Protein AF-A0A562PUA5-F1 (afdb_monomer_lite)

Organism: NCBI:txid459528

Radius of gyration: 31.99 Å; chains: 1; bounding box: 54×56×95 Å

Foldseek 3Di:
DDDPVVVVVVVVVVVVVVVVVVVVCVVVVNDDPPPPDPPPPDDPDPVVVDDDPPDPDPDPVNVVVVVVVVVVVVVVVVVVVPDDDDDDPDDDPPPVVVVVVVVVVVVVVVVVVVVVVVVVLVVLLVVCVVVQAAALCVSCVVVVHDSVSSVVSCVVVVRHHDDDD

Secondary structure (DSSP, 8-state):
----HHHHHHHHHHHHHHHHHHHHHHHTT------PPP---PPPPGGGS---TT-----HHHHHHHHHHHHHHHHHHHHHHT-------PPPPPHHHHHHHHHHHHHHHHHHHHHHHHHHHHHHHHHHGGGTTSBHHHHHHHTTS-HHHHHHHHHHHT--PBP--

Structure (mmCIF, N/CA/C/O backbone):
data_AF-A0A562PUA5-F1
#
_entry.id   AF-A0A562PUA5-F1
#
loop_
_atom_site.group_PDB
_atom_site.id
_atom_site.type_symbol
_atom_site.label_atom_id
_atom_site.label_alt_id
_atom_site.label_comp_id
_atom_site.label_asym_id
_atom_site.label_entity_id
_atom_site.label_seq_id
_atom_site.pdbx_PDB_ins_code
_atom_site.Cartn_x
_atom_site.Cartn_y
_atom_site.Cartn_z
_atom_site.occupancy
_atom_site.B_iso_or_equiv
_atom_site.auth_seq_id
_atom_site.auth_comp_id
_atom_site.auth_asym_id
_atom_site.auth_atom_id
_atom_site.pdbx_PDB_model_num
ATOM 1 N N . MET A 1 1 ? 29.560 -12.092 21.307 1.00 52.53 1 MET A N 1
ATOM 2 C CA . MET A 1 1 ? 28.387 -12.289 20.429 1.00 52.53 1 MET A CA 1
ATOM 3 C C . MET A 1 1 ? 28.168 -10.997 19.670 1.00 52.53 1 MET A C 1
ATOM 5 O O . MET A 1 1 ? 27.920 -9.988 20.316 1.00 52.53 1 MET A O 1
ATOM 9 N N . PHE A 1 2 ? 28.340 -11.002 18.350 1.00 58.31 2 PHE A N 1
ATOM 10 C CA . PHE A 1 2 ? 27.959 -9.866 17.511 1.00 58.31 2 PHE A CA 1
ATOM 11 C C . PHE A 1 2 ? 26.477 -10.008 17.165 1.00 58.31 2 PHE A C 1
ATOM 13 O O . PHE A 1 2 ? 26.013 -11.105 16.869 1.00 58.31 2 PHE A O 1
ATOM 20 N N . VAL A 1 3 ? 25.726 -8.921 17.303 1.00 69.88 3 VAL A N 1
ATOM 21 C CA . VAL A 1 3 ? 24.316 -8.872 16.919 1.00 69.88 3 VAL A CA 1
ATOM 22 C C . VAL A 1 3 ? 24.266 -8.577 15.423 1.00 69.88 3 VAL A C 1
ATOM 24 O O . VAL A 1 3 ? 24.796 -7.557 14.986 1.00 69.88 3 VAL A O 1
ATOM 27 N N . ASP A 1 4 ? 23.645 -9.458 14.642 1.00 78.88 4 ASP A N 1
ATOM 28 C CA . ASP A 1 4 ? 23.511 -9.287 13.194 1.00 78.88 4 ASP A CA 1
ATOM 29 C C . ASP A 1 4 ? 22.447 -8.230 12.872 1.00 78.88 4 ASP A C 1
ATOM 31 O O . ASP A 1 4 ? 21.252 -8.509 12.735 1.00 78.88 4 ASP A O 1
ATOM 35 N N . TYR A 1 5 ? 22.893 -6.982 12.749 1.00 79.75 5 TYR A N 1
ATOM 36 C CA . TYR A 1 5 ? 22.041 -5.825 12.460 1.00 79.75 5 TYR A CA 1
ATOM 37 C C . TYR A 1 5 ? 21.285 -5.934 11.127 1.00 79.75 5 TYR A C 1
ATOM 39 O O . TYR A 1 5 ? 20.182 -5.405 11.002 1.00 79.75 5 TYR A O 1
ATOM 47 N N . THR A 1 6 ? 21.825 -6.675 10.158 1.00 83.62 6 THR A N 1
ATOM 48 C CA . THR A 1 6 ? 21.181 -6.934 8.860 1.00 83.62 6 THR A CA 1
ATOM 49 C C . THR A 1 6 ? 19.909 -7.767 9.010 1.00 83.62 6 THR A C 1
ATOM 51 O O . THR A 1 6 ? 18.881 -7.445 8.415 1.00 83.62 6 THR A O 1
ATOM 54 N N . ALA A 1 7 ? 19.937 -8.796 9.860 1.00 81.00 7 ALA A N 1
ATOM 55 C CA . ALA A 1 7 ? 18.776 -9.635 10.140 1.00 81.00 7 ALA A CA 1
ATOM 56 C C . ALA A 1 7 ? 17.689 -8.868 10.909 1.00 81.00 7 ALA A C 1
ATOM 58 O O . ALA A 1 7 ? 16.497 -9.108 10.711 1.00 81.00 7 ALA A O 1
ATOM 59 N N . ILE A 1 8 ? 18.088 -7.927 11.767 1.00 79.69 8 ILE A N 1
ATOM 60 C CA . ILE A 1 8 ? 17.158 -7.051 12.489 1.00 79.69 8 ILE A CA 1
ATOM 61 C C . ILE A 1 8 ? 16.477 -6.083 11.518 1.00 79.69 8 ILE A C 1
ATOM 63 O O . ILE A 1 8 ? 15.255 -5.956 11.546 1.00 79.69 8 ILE A O 1
ATOM 67 N N . GLN A 1 9 ? 17.237 -5.454 10.619 1.00 81.38 9 GLN A N 1
ATOM 68 C CA . GLN A 1 9 ? 16.680 -4.558 9.601 1.00 81.38 9 GLN A CA 1
ATOM 69 C C . GLN A 1 9 ? 15.737 -5.275 8.634 1.00 81.38 9 GLN A C 1
ATOM 71 O O . GLN A 1 9 ? 14.686 -4.727 8.313 1.00 81.38 9 GLN A O 1
ATOM 76 N N . ALA A 1 10 ? 16.057 -6.506 8.225 1.00 85.00 10 ALA A N 1
ATOM 77 C CA . ALA A 1 10 ? 15.161 -7.310 7.395 1.00 85.00 10 ALA A CA 1
ATOM 78 C C . ALA A 1 10 ? 13.806 -7.544 8.087 1.00 85.00 10 ALA A C 1
ATOM 80 O O . ALA A 1 10 ? 12.767 -7.232 7.515 1.00 85.00 10 ALA A O 1
ATOM 81 N N . ARG A 1 11 ? 13.812 -7.964 9.363 1.00 84.50 11 ARG A N 1
ATOM 82 C CA . ARG A 1 11 ? 12.573 -8.165 10.137 1.00 84.50 11 ARG A CA 1
ATOM 83 C C . ARG A 1 11 ? 11.768 -6.882 10.305 1.00 84.50 11 ARG A C 1
ATOM 85 O O . ARG A 1 11 ? 10.548 -6.921 10.216 1.00 84.50 11 ARG A O 1
ATOM 92 N N . MET A 1 12 ? 12.434 -5.753 10.548 1.00 87.12 12 MET A N 1
ATOM 93 C CA . MET A 1 12 ? 11.746 -4.466 10.661 1.00 87.12 12 MET A CA 1
ATOM 94 C C . MET A 1 12 ? 11.076 -4.070 9.342 1.00 87.12 12 MET A C 1
ATOM 96 O O . MET A 1 12 ? 9.931 -3.628 9.359 1.00 87.12 12 MET A O 1
ATOM 100 N N . ASN A 1 13 ? 11.750 -4.272 8.209 1.00 86.94 13 ASN A N 1
ATOM 101 C CA . ASN A 1 13 ? 11.187 -3.984 6.890 1.00 86.94 13 ASN A CA 1
ATOM 102 C C . ASN A 1 13 ? 9.996 -4.892 6.562 1.00 86.94 13 ASN A C 1
ATOM 104 O O . ASN A 1 13 ? 8.976 -4.401 6.078 1.00 86.94 13 ASN A O 1
ATOM 108 N N . ASP A 1 14 ? 10.091 -6.184 6.879 1.00 87.50 14 ASP A N 1
ATOM 109 C CA . ASP A 1 14 ? 8.988 -7.134 6.702 1.00 87.50 14 ASP A CA 1
ATOM 110 C C . ASP A 1 14 ? 7.770 -6.725 7.538 1.00 87.50 14 ASP A C 1
ATOM 112 O O . ASP A 1 14 ? 6.631 -6.780 7.076 1.00 87.50 14 ASP A O 1
ATOM 116 N N . GLN A 1 15 ? 8.006 -6.258 8.763 1.00 85.81 15 GLN A N 1
ATOM 117 C CA . GLN A 1 15 ? 6.947 -5.838 9.672 1.00 85.81 15 GLN A CA 1
ATOM 118 C C . GLN A 1 15 ? 6.264 -4.548 9.203 1.00 85.81 15 GLN A C 1
ATOM 120 O O . GLN A 1 15 ? 5.038 -4.471 9.213 1.00 85.81 15 GLN A O 1
ATOM 125 N N . ILE A 1 16 ? 7.040 -3.586 8.694 1.00 87.06 16 ILE A N 1
ATOM 126 C CA . ILE A 1 16 ? 6.512 -2.365 8.070 1.00 87.06 16 ILE A CA 1
ATOM 127 C C . ILE A 1 16 ? 5.656 -2.713 6.845 1.00 87.06 16 ILE A C 1
ATOM 129 O O . ILE A 1 16 ? 4.548 -2.198 6.718 1.00 87.06 16 ILE A O 1
ATOM 133 N N . MET A 1 17 ? 6.124 -3.615 5.975 1.00 89.44 17 MET A N 1
ATOM 134 C CA . MET A 1 17 ? 5.369 -4.050 4.791 1.00 89.44 17 MET A CA 1
ATOM 135 C C . MET A 1 17 ? 4.069 -4.772 5.163 1.00 89.44 17 MET A C 1
ATOM 137 O O . MET A 1 17 ? 3.034 -4.565 4.528 1.00 89.44 17 MET A O 1
ATOM 141 N N . LEU A 1 18 ? 4.092 -5.606 6.205 1.00 86.31 18 LEU A N 1
ATOM 142 C CA . LEU A 1 18 ? 2.893 -6.284 6.698 1.00 86.31 18 LEU A CA 1
ATOM 143 C C . LEU A 1 18 ? 1.864 -5.298 7.246 1.00 86.31 18 LEU A C 1
ATOM 145 O O . LEU A 1 18 ? 0.670 -5.475 7.009 1.00 86.31 18 LEU A O 1
ATOM 149 N N . ASP A 1 19 ? 2.302 -4.270 7.964 1.00 86.00 19 ASP A N 1
ATOM 150 C CA . ASP A 1 19 ? 1.388 -3.280 8.527 1.00 86.00 19 ASP A CA 1
ATOM 151 C C . ASP A 1 19 ? 0.788 -2.382 7.435 1.00 86.00 19 ASP A C 1
ATOM 153 O O . ASP A 1 19 ? -0.421 -2.157 7.444 1.00 86.00 19 ASP A O 1
ATOM 157 N N . THR A 1 20 ? 1.558 -1.996 6.409 1.00 87.81 20 THR A N 1
ATOM 158 C CA . THR A 1 20 ? 0.999 -1.266 5.256 1.00 87.81 20 THR A CA 1
ATOM 159 C C . THR A 1 20 ? -0.029 -2.093 4.487 1.00 87.81 20 THR A C 1
ATOM 161 O O . THR A 1 20 ? -1.063 -1.567 4.083 1.00 87.81 20 THR A O 1
ATOM 164 N N . LEU A 1 21 ? 0.211 -3.397 4.316 1.00 83.69 21 LEU A N 1
ATOM 165 C CA . LEU A 1 21 ? -0.738 -4.291 3.644 1.00 83.69 21 LEU A CA 1
ATOM 166 C C . LEU A 1 21 ? -2.020 -4.501 4.459 1.00 83.69 21 LEU A C 1
ATOM 168 O O . LEU A 1 21 ? -3.103 -4.576 3.879 1.00 83.69 21 LEU A O 1
ATOM 172 N N . LYS A 1 22 ? -1.928 -4.569 5.794 1.00 83.62 22 LYS A N 1
ATOM 173 C CA . LYS A 1 22 ? -3.115 -4.609 6.665 1.00 83.62 22 LYS A CA 1
ATOM 174 C C . LYS A 1 22 ? -3.937 -3.335 6.525 1.00 83.62 22 LYS A C 1
ATOM 176 O O . LYS A 1 22 ? -5.151 -3.421 6.360 1.00 83.62 22 LYS A O 1
ATOM 181 N N . ASP A 1 23 ? -3.290 -2.175 6.570 1.00 81.94 23 ASP A N 1
ATOM 182 C CA . ASP A 1 23 ? -3.975 -0.889 6.451 1.00 81.94 23 ASP A CA 1
ATOM 183 C C . ASP A 1 23 ? -4.676 -0.755 5.093 1.00 81.94 23 ASP A C 1
ATOM 185 O O . ASP A 1 23 ? -5.825 -0.315 5.032 1.00 81.94 23 ASP A O 1
ATOM 189 N N . GLU A 1 24 ? -4.037 -1.203 4.007 1.00 83.62 24 GLU A N 1
ATOM 190 C CA . GLU A 1 24 ? -4.652 -1.258 2.676 1.00 83.62 24 GLU A CA 1
ATOM 191 C C . GLU A 1 24 ? -5.838 -2.233 2.620 1.00 83.62 24 GLU A C 1
ATOM 193 O O . GLU A 1 24 ? -6.881 -1.893 2.058 1.00 83.62 24 GLU A O 1
ATOM 198 N N . PHE A 1 25 ? -5.723 -3.408 3.245 1.00 81.69 25 PHE A N 1
ATOM 199 C CA . PHE A 1 25 ? -6.798 -4.401 3.320 1.00 81.69 25 PHE A CA 1
ATOM 200 C C . PHE A 1 25 ? -8.038 -3.858 4.050 1.00 81.69 25 PHE A C 1
ATOM 202 O O . PHE A 1 25 ? -9.161 -3.981 3.553 1.00 81.69 25 PHE A O 1
ATOM 209 N N . PHE A 1 26 ? -7.850 -3.192 5.194 1.00 79.19 26 PHE A N 1
ATOM 210 C CA . PHE A 1 26 ? -8.953 -2.569 5.931 1.00 79.19 26 PHE A CA 1
ATOM 211 C C . PHE A 1 26 ? -9.508 -1.326 5.218 1.00 79.19 26 PHE A C 1
ATOM 213 O O . PHE A 1 26 ? -10.717 -1.095 5.249 1.00 79.19 26 PHE A O 1
ATOM 220 N N . ALA A 1 27 ? -8.670 -0.550 4.522 1.00 76.44 27 ALA A N 1
ATOM 221 C CA . ALA A 1 27 ? -9.110 0.606 3.738 1.00 76.44 27 ALA A CA 1
ATOM 222 C C . ALA A 1 27 ? -9.974 0.217 2.525 1.00 76.44 27 ALA A C 1
ATOM 224 O O . ALA A 1 27 ? -10.847 0.985 2.121 1.00 76.44 27 ALA A O 1
ATOM 225 N N . GLN A 1 28 ? -9.769 -0.979 1.966 1.00 82.00 28 GLN A N 1
ATOM 226 C CA . GLN A 1 28 ? -10.587 -1.541 0.883 1.00 82.00 28 GLN A CA 1
ATOM 227 C C . GLN A 1 28 ? -11.914 -2.148 1.372 1.00 82.00 28 GLN A C 1
ATOM 229 O O . GLN A 1 28 ? -12.697 -2.641 0.562 1.00 82.00 28 GLN A O 1
ATOM 234 N N . GLY A 1 29 ? -12.197 -2.093 2.679 1.00 74.69 29 GLY A N 1
ATOM 235 C CA . GLY A 1 29 ? -13.414 -2.654 3.264 1.00 74.69 29 GLY A CA 1
ATOM 236 C C . GLY A 1 29 ? -13.358 -4.168 3.470 1.00 74.69 29 GLY A C 1
ATOM 237 O O . GLY A 1 29 ? -14.404 -4.788 3.645 1.00 74.69 29 GLY A O 1
ATOM 238 N N . GLY A 1 30 ? -12.162 -4.768 3.459 1.00 72.69 30 GLY A N 1
ATOM 239 C CA . GLY A 1 30 ? -11.980 -6.172 3.804 1.00 72.69 30 GLY A CA 1
ATOM 240 C C . GLY A 1 30 ? -12.388 -6.434 5.254 1.00 72.69 30 GLY A C 1
ATOM 241 O O . GLY A 1 30 ? -11.867 -5.816 6.184 1.00 72.69 30 GLY A O 1
ATOM 242 N N . THR A 1 31 ? -13.322 -7.358 5.465 1.00 70.94 31 THR A N 1
ATOM 243 C CA . THR A 1 31 ? -13.672 -7.859 6.795 1.00 70.94 31 THR A CA 1
ATOM 244 C C . THR A 1 31 ? -12.856 -9.112 7.081 1.00 70.94 31 THR A C 1
ATOM 246 O O . THR A 1 31 ? -12.843 -10.053 6.291 1.00 70.94 31 THR A O 1
ATOM 249 N N . VAL A 1 32 ? -12.151 -9.129 8.212 1.00 70.44 32 VAL A N 1
ATOM 250 C CA . VAL A 1 32 ? -11.553 -10.363 8.726 1.00 70.44 32 VAL A CA 1
ATOM 251 C C . VAL A 1 32 ? -12.659 -11.109 9.455 1.00 70.44 32 VAL A C 1
ATOM 253 O O . VAL A 1 32 ? -13.070 -10.682 10.535 1.00 70.44 32 VAL A O 1
ATOM 256 N N . ASP A 1 33 ? -13.143 -12.205 8.876 1.00 65.25 33 ASP A N 1
ATOM 257 C CA . ASP A 1 33 ? -14.033 -13.116 9.588 1.00 65.25 33 ASP A CA 1
ATOM 258 C C . ASP A 1 33 ? -13.243 -13.737 10.741 1.00 65.25 33 ASP A C 1
ATOM 260 O O . ASP A 1 33 ? -12.414 -14.636 10.572 1.00 65.25 33 ASP A O 1
ATOM 264 N N . VAL A 1 34 ? -13.451 -13.196 11.941 1.00 68.69 34 VAL A N 1
ATOM 265 C CA . VAL A 1 34 ? -12.917 -13.768 13.171 1.00 68.69 34 VAL A CA 1
ATOM 266 C C . VAL A 1 34 ? -13.703 -15.046 13.417 1.00 68.69 34 VAL A C 1
ATOM 268 O O . VAL A 1 34 ? -14.765 -15.027 14.031 1.00 68.69 34 VAL A O 1
ATOM 271 N N . ILE A 1 35 ? -13.192 -16.165 12.905 1.00 64.19 35 ILE A N 1
ATOM 272 C CA . ILE A 1 35 ? -13.695 -17.490 13.258 1.00 64.19 35 ILE A CA 1
ATOM 273 C C . ILE A 1 35 ? -13.501 -17.623 14.768 1.00 64.19 35 ILE A C 1
ATOM 275 O O . ILE A 1 35 ? -12.369 -17.723 15.258 1.00 64.19 35 ILE A O 1
ATOM 279 N N . GLU A 1 36 ? -14.603 -17.547 15.512 1.00 58.84 36 GLU A N 1
ATOM 280 C CA . GLU A 1 36 ? -14.594 -17.708 16.957 1.00 58.84 36 GLU A CA 1
ATOM 281 C C . GLU A 1 36 ? -13.922 -19.040 17.287 1.00 58.84 36 GLU A C 1
ATOM 283 O O . GLU A 1 36 ? -14.349 -20.112 16.852 1.00 58.84 36 GLU A O 1
ATOM 288 N N . ARG A 1 37 ? -12.813 -18.976 18.031 1.00 64.94 37 ARG A N 1
ATOM 289 C CA . ARG A 1 37 ? -12.157 -20.191 18.507 1.00 64.94 37 ARG A CA 1
ATOM 290 C C . ARG A 1 37 ? -13.173 -20.937 19.371 1.00 64.94 37 ARG A C 1
ATOM 292 O O . ARG A 1 37 ? -13.663 -20.332 20.328 1.00 64.94 37 ARG A O 1
ATOM 299 N N . PRO A 1 38 ? -13.468 -22.220 19.099 1.00 63.03 38 PRO A N 1
ATOM 300 C CA . PRO A 1 38 ? -14.377 -22.974 19.943 1.00 63.03 38 PRO A CA 1
ATOM 301 C C . PRO A 1 38 ? -13.829 -22.958 21.370 1.00 63.03 38 PRO A C 1
ATOM 303 O O . PRO A 1 38 ? -12.695 -23.381 21.621 1.00 63.03 38 PRO A O 1
ATOM 306 N N . GLN A 1 39 ? -14.612 -22.422 22.309 1.00 63.75 39 GLN A N 1
ATOM 307 C CA . GLN A 1 39 ? -14.275 -22.498 23.722 1.00 63.75 39 GLN A CA 1
ATOM 308 C C . GLN A 1 39 ? -14.424 -23.950 24.159 1.00 63.75 39 GLN A C 1
ATOM 310 O O . GLN A 1 39 ? -15.506 -24.408 24.516 1.00 63.75 39 GLN A O 1
ATOM 315 N N . ILE A 1 40 ? -13.323 -24.695 24.108 1.00 66.44 40 ILE A N 1
ATOM 316 C CA . ILE A 1 40 ? -13.256 -26.029 24.691 1.00 66.44 40 ILE A CA 1
ATOM 317 C C . ILE A 1 40 ? -13.301 -25.833 26.208 1.00 66.44 40 ILE A C 1
ATOM 319 O O . ILE A 1 40 ? -12.282 -25.543 26.843 1.00 66.44 40 ILE A O 1
ATOM 323 N N . SER A 1 41 ? -14.494 -25.949 26.793 1.00 62.69 41 SER A N 1
ATOM 324 C CA . SER A 1 41 ? -14.653 -26.029 28.238 1.00 62.69 41 SER A CA 1
ATOM 325 C C . SER A 1 41 ? -13.983 -27.322 28.699 1.00 62.69 41 SER A C 1
ATOM 327 O O . SER A 1 41 ? -14.431 -28.435 28.433 1.00 62.69 41 SER A O 1
ATOM 329 N N . ARG A 1 42 ? -12.826 -27.190 29.349 1.00 65.69 42 ARG A N 1
ATOM 330 C CA . ARG A 1 42 ? -12.197 -28.335 30.006 1.00 65.69 42 ARG A CA 1
ATOM 331 C C . ARG A 1 42 ? -13.110 -28.747 31.153 1.00 65.69 42 ARG A C 1
ATOM 333 O O . ARG A 1 42 ? -13.400 -27.926 32.021 1.00 65.69 42 ARG A O 1
ATOM 340 N N . SER A 1 43 ? -13.559 -29.998 31.148 1.00 66.25 43 SER A N 1
ATOM 341 C CA . SER A 1 43 ? -14.332 -30.567 32.250 1.00 66.25 43 SER A CA 1
ATOM 342 C C . SER A 1 43 ? -13.571 -30.370 33.570 1.00 66.25 43 SER A C 1
ATOM 344 O O . SER A 1 43 ? -12.361 -30.634 33.603 1.00 66.25 43 SER A O 1
ATOM 346 N N . PRO A 1 44 ? -14.227 -29.892 34.643 1.00 62.50 44 PRO A N 1
ATOM 347 C CA . PRO A 1 44 ? -13.569 -29.691 35.926 1.00 62.50 44 PRO A CA 1
ATOM 348 C C . PRO A 1 44 ? -12.943 -31.005 36.407 1.00 62.50 44 PRO A C 1
ATOM 350 O O . PRO A 1 44 ? -13.558 -32.068 36.364 1.00 62.50 44 PRO A O 1
ATOM 353 N N . SER A 1 45 ? -11.679 -30.925 36.821 1.00 59.78 45 SER A N 1
ATOM 354 C CA . SER A 1 45 ? -10.913 -32.049 37.357 1.00 59.78 45 SER A CA 1
ATOM 355 C C . SER A 1 45 ? -11.602 -32.599 38.608 1.00 59.78 45 SER A C 1
ATOM 357 O O . SER A 1 45 ? -11.713 -31.895 39.609 1.00 59.78 45 SER A O 1
ATOM 359 N N . ILE A 1 46 ? -12.001 -33.874 38.583 1.00 60.16 46 ILE A N 1
ATOM 360 C CA . ILE A 1 46 ? -12.620 -34.572 39.728 1.00 60.16 46 ILE A CA 1
ATOM 361 C C . ILE A 1 46 ? -11.686 -34.569 40.959 1.00 60.16 46 ILE A C 1
ATOM 363 O O . ILE A 1 46 ? -12.149 -34.596 42.101 1.00 60.16 46 ILE A O 1
ATOM 367 N N . ARG A 1 47 ? -10.362 -34.461 40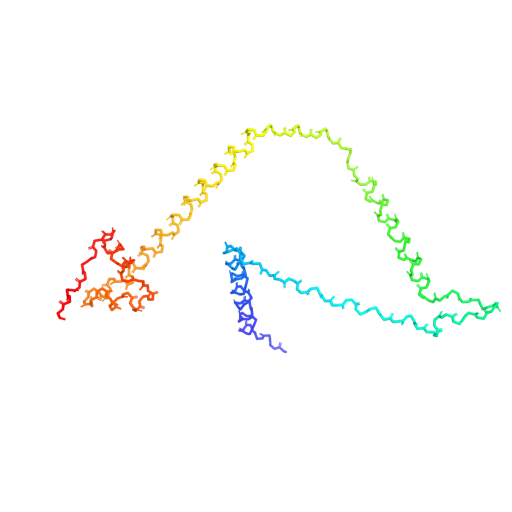.749 1.00 57.97 47 ARG A N 1
ATOM 368 C CA . ARG A 1 47 ? -9.376 -34.333 41.839 1.00 57.97 47 ARG A CA 1
ATOM 369 C C . ARG A 1 47 ? -9.525 -33.042 42.645 1.00 57.97 47 ARG A C 1
ATOM 371 O O . ARG A 1 47 ? -9.181 -33.054 43.821 1.00 57.97 47 ARG A O 1
ATOM 378 N N . ASP A 1 48 ? -10.054 -31.971 42.056 1.00 56.91 48 ASP A N 1
ATOM 379 C CA . ASP A 1 48 ? -10.207 -30.680 42.743 1.00 56.91 48 ASP A CA 1
ATOM 380 C C . ASP A 1 48 ? -11.492 -30.628 43.595 1.00 56.91 48 ASP A C 1
ATOM 382 O O . ASP A 1 48 ? -11.630 -29.767 44.463 1.00 56.91 48 ASP A O 1
ATOM 386 N N . SER A 1 49 ? -12.430 -31.558 43.376 1.00 59.12 49 SER A N 1
ATOM 387 C CA . SER A 1 49 ? -13.716 -31.627 44.086 1.00 59.12 49 SER A CA 1
ATOM 388 C C . SER A 1 49 ? -13.726 -32.543 45.316 1.00 59.12 4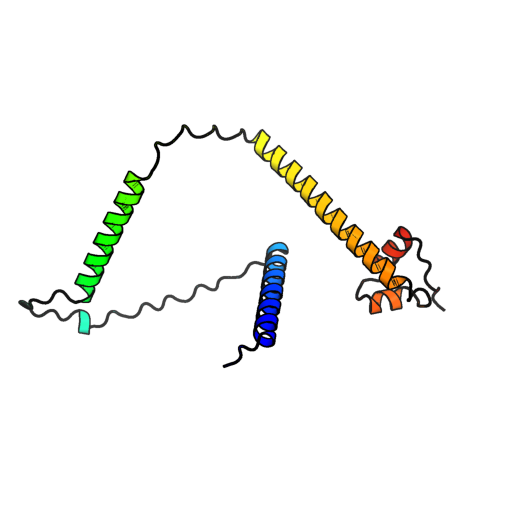9 SER A C 1
ATOM 390 O O . SER A 1 49 ? -14.698 -32.528 46.069 1.00 59.12 49 SER A O 1
ATOM 392 N N . PHE A 1 50 ? -12.674 -33.331 45.561 1.00 58.03 50 PHE A N 1
ATOM 393 C CA . PHE A 1 50 ? -12.626 -34.223 46.723 1.00 58.03 50 PHE A CA 1
ATOM 394 C C . PHE A 1 50 ? -12.134 -33.465 47.968 1.00 58.03 50 PHE A C 1
ATOM 396 O O . PHE A 1 50 ? -10.933 -33.360 48.217 1.00 58.03 50 PHE A O 1
ATOM 403 N N . LYS A 1 51 ? -13.066 -32.906 48.751 1.00 58.84 51 LYS A N 1
ATOM 404 C CA . LYS A 1 51 ? -12.783 -32.272 50.050 1.00 58.84 51 LYS A CA 1
ATOM 405 C C . LYS A 1 51 ? -13.167 -33.234 51.180 1.00 58.84 51 LYS A C 1
ATOM 407 O O . LYS A 1 51 ? -14.341 -33.542 51.359 1.00 58.84 51 LYS A O 1
ATOM 412 N N . LEU A 1 52 ? -12.180 -33.708 51.944 1.00 64.19 52 LEU A N 1
ATOM 413 C CA . LEU A 1 52 ? -12.419 -34.468 53.178 1.00 64.19 52 LEU A CA 1
ATOM 414 C C . LEU A 1 52 ? -12.915 -33.507 54.278 1.00 64.19 52 LEU A C 1
ATOM 416 O O . LEU A 1 52 ? -12.303 -32.447 54.462 1.00 64.19 52 LEU A O 1
ATOM 420 N N . PRO A 1 53 ? -13.989 -33.842 55.019 1.00 53.00 53 PRO A N 1
ATOM 421 C CA . PRO A 1 53 ? -14.457 -33.012 56.125 1.00 53.00 53 PRO A CA 1
ATOM 422 C C . PRO A 1 53 ? -13.359 -32.921 57.197 1.00 53.00 53 PRO A C 1
ATOM 424 O O . PRO A 1 53 ? -12.880 -33.937 57.689 1.00 53.00 53 PRO A O 1
ATOM 427 N N . GLY A 1 54 ? -12.923 -31.697 57.515 1.00 60.31 54 GLY A N 1
ATOM 428 C CA . GLY A 1 54 ? -11.858 -31.429 58.492 1.00 60.31 54 GLY A CA 1
ATOM 429 C C . GLY A 1 54 ? -10.469 -31.124 57.911 1.00 60.31 54 GLY A C 1
ATOM 430 O O . GLY A 1 54 ? -9.539 -30.908 58.684 1.00 60.31 54 GLY A O 1
ATOM 431 N N . SER A 1 55 ? -10.284 -31.065 56.582 1.00 59.69 55 SER A N 1
ATOM 432 C CA . SER A 1 55 ? -8.978 -30.686 56.010 1.00 59.69 55 SER A CA 1
ATOM 433 C C . SER A 1 55 ? -8.687 -29.181 56.208 1.00 59.69 55 SER A C 1
ATOM 435 O O . SER A 1 55 ? -9.468 -28.359 55.721 1.00 59.69 55 SER A O 1
ATOM 437 N N . PRO A 1 56 ? -7.565 -28.780 56.841 1.00 58.78 56 PRO A N 1
ATOM 438 C CA . PRO A 1 56 ? -7.242 -27.374 57.111 1.00 58.78 56 PRO A CA 1
ATOM 439 C C . PRO A 1 56 ? -6.578 -26.678 55.913 1.00 58.78 56 PRO A C 1
ATOM 441 O O . PRO A 1 56 ? -5.689 -25.848 56.078 1.00 58.78 56 PRO A O 1
ATOM 444 N N . ARG A 1 57 ? -6.942 -27.047 54.682 1.00 56.22 57 ARG A N 1
ATOM 445 C CA . ARG A 1 57 ? -6.308 -26.507 53.478 1.00 56.22 57 ARG A CA 1
ATOM 446 C C . ARG A 1 57 ? -7.337 -25.786 52.626 1.00 56.22 57 ARG A C 1
ATOM 448 O O . ARG A 1 57 ? -8.018 -26.405 51.812 1.00 56.22 57 ARG A O 1
ATOM 455 N N . THR A 1 58 ? -7.389 -24.463 52.773 1.00 61.94 58 THR A N 1
ATOM 456 C CA . THR A 1 58 ? -7.671 -23.609 51.618 1.00 61.94 58 THR A CA 1
ATOM 457 C C . THR A 1 58 ? -6.689 -24.010 50.531 1.00 61.94 58 THR A C 1
ATOM 459 O O . THR A 1 58 ? -5.488 -24.163 50.769 1.00 61.94 58 THR A O 1
ATOM 462 N N . SER A 1 59 ? -7.193 -24.308 49.341 1.00 64.06 59 SER A N 1
ATOM 463 C CA . SER A 1 59 ? -6.291 -24.647 48.246 1.00 64.06 59 SER A CA 1
ATOM 464 C C . SER A 1 59 ? -5.402 -23.429 47.969 1.00 64.06 59 SER A C 1
ATOM 466 O O . SER A 1 59 ? -5.875 -22.295 47.997 1.00 64.06 59 SER A O 1
ATOM 468 N N . ARG A 1 60 ? -4.122 -23.637 47.629 1.00 65.50 60 ARG A N 1
ATOM 469 C CA . ARG A 1 60 ? -3.210 -22.552 47.196 1.00 65.50 60 ARG A CA 1
ATOM 470 C C . ARG A 1 60 ? -3.853 -21.653 46.123 1.00 65.50 60 ARG A C 1
ATOM 472 O O . ARG A 1 60 ? -3.525 -20.482 45.992 1.00 65.50 60 ARG A O 1
ATOM 479 N N . ARG A 1 61 ? -4.790 -22.211 45.352 1.00 63.69 61 ARG A N 1
ATOM 480 C CA . ARG A 1 61 ? -5.585 -21.518 44.337 1.00 63.69 61 ARG A CA 1
ATOM 481 C C . ARG A 1 61 ? -6.632 -20.562 44.925 1.00 63.69 61 ARG A C 1
ATOM 483 O O . ARG A 1 61 ? -6.773 -19.463 44.403 1.00 63.69 61 ARG A O 1
ATOM 490 N N . GLU A 1 62 ? -7.323 -20.944 45.997 1.00 70.38 62 GLU A N 1
ATOM 491 C CA . GLU A 1 62 ? -8.246 -20.065 46.736 1.00 70.38 62 GLU A CA 1
ATOM 492 C C . GLU A 1 62 ? -7.483 -18.889 47.378 1.00 70.38 62 GLU A C 1
ATOM 494 O O . GLU A 1 62 ? -7.934 -17.751 47.284 1.00 70.38 62 GLU A O 1
ATOM 499 N N . GLU A 1 63 ? -6.280 -19.123 47.915 1.00 71.44 63 GLU A N 1
ATOM 500 C CA . GLU A 1 63 ? -5.416 -18.058 48.460 1.00 71.44 63 GLU A CA 1
ATOM 501 C C . GLU A 1 63 ? -4.945 -17.070 47.382 1.00 71.44 63 GLU A C 1
ATOM 503 O O . GLU A 1 63 ? -4.986 -15.855 47.582 1.00 71.44 63 GLU A O 1
ATOM 508 N N . ILE A 1 64 ? -4.549 -17.575 46.207 1.00 73.88 64 ILE A N 1
ATOM 509 C CA . ILE A 1 64 ? -4.159 -16.734 45.064 1.00 73.88 64 ILE A CA 1
ATOM 510 C C . ILE A 1 64 ? -5.345 -15.901 44.566 1.00 73.88 64 ILE A C 1
ATOM 512 O O . ILE A 1 64 ? -5.171 -14.726 44.236 1.00 73.88 64 ILE A O 1
ATOM 516 N N . ASN A 1 65 ? -6.545 -16.483 44.509 1.00 74.31 65 ASN A N 1
ATOM 517 C CA . ASN A 1 65 ? -7.744 -15.760 44.090 1.00 74.31 65 ASN A CA 1
ATOM 518 C C . ASN A 1 65 ? -8.103 -14.656 45.093 1.00 74.31 65 ASN A C 1
ATOM 520 O O . ASN A 1 65 ? -8.298 -13.513 44.684 1.00 74.31 65 ASN A O 1
ATOM 524 N N . ALA A 1 66 ? -8.068 -14.954 46.394 1.00 76.62 66 ALA A N 1
ATOM 525 C CA . ALA A 1 66 ? -8.318 -13.966 47.441 1.00 76.62 66 ALA A CA 1
ATOM 526 C C . ALA A 1 66 ? -7.283 -12.823 47.429 1.00 76.62 66 ALA A C 1
ATOM 528 O O . ALA A 1 66 ? -7.633 -11.661 47.635 1.00 76.62 66 ALA A O 1
ATOM 529 N N . ALA A 1 67 ? -6.009 -13.118 47.150 1.00 76.94 67 ALA A N 1
ATOM 530 C CA . ALA A 1 67 ? -4.972 -12.093 47.008 1.00 76.94 67 ALA A CA 1
ATOM 531 C C . ALA A 1 67 ? -5.202 -11.192 45.779 1.00 76.94 67 ALA A C 1
ATOM 533 O O . ALA A 1 67 ? -5.022 -9.976 45.860 1.00 76.94 67 ALA A O 1
ATOM 534 N N . ARG A 1 68 ? -5.644 -11.763 44.650 1.00 77.62 68 ARG A N 1
ATOM 535 C CA . ARG A 1 68 ? -5.975 -11.000 43.434 1.00 77.62 68 ARG A CA 1
ATOM 536 C C . ARG A 1 68 ? -7.178 -10.085 43.630 1.00 77.62 68 ARG A C 1
ATOM 538 O O . ARG A 1 68 ? -7.141 -8.947 43.172 1.00 77.62 68 ARG A O 1
ATOM 545 N N . GLU A 1 69 ? -8.213 -10.554 44.320 1.00 76.31 69 GLU A N 1
ATOM 546 C CA . GLU A 1 69 ? -9.398 -9.745 44.624 1.00 76.31 69 GLU A CA 1
ATOM 547 C C . GLU A 1 69 ? -9.064 -8.555 45.531 1.00 76.31 69 GLU A C 1
ATOM 549 O O . GLU A 1 69 ? -9.533 -7.445 45.277 1.00 76.31 69 GLU A O 1
ATOM 554 N N . LYS A 1 70 ? -8.185 -8.742 46.524 1.00 79.12 70 LYS A N 1
ATOM 555 C CA . LYS A 1 70 ? -7.704 -7.647 47.384 1.00 79.12 70 LYS A CA 1
ATOM 556 C C . LYS A 1 70 ? -6.928 -6.587 46.599 1.00 79.12 70 LYS A C 1
ATOM 558 O O . LYS A 1 70 ? -7.213 -5.402 46.739 1.00 79.12 70 LYS A O 1
ATOM 563 N N . LEU A 1 71 ? -6.018 -7.004 45.715 1.00 76.69 71 LEU A N 1
ATOM 564 C CA . LEU A 1 71 ? -5.273 -6.079 44.852 1.00 76.69 71 LEU A CA 1
ATOM 565 C C . LEU A 1 71 ? -6.191 -5.325 43.878 1.00 76.69 71 LEU A C 1
ATOM 567 O O . LEU A 1 71 ? -6.006 -4.131 43.649 1.00 76.69 71 LEU A O 1
ATOM 571 N N . ALA A 1 72 ? -7.202 -5.998 43.322 1.00 78.06 72 ALA A N 1
ATOM 572 C CA . ALA A 1 72 ? -8.187 -5.360 42.452 1.00 78.06 72 ALA A CA 1
ATOM 573 C C . ALA A 1 72 ? -9.036 -4.322 43.208 1.00 78.06 72 ALA A C 1
ATOM 575 O O . ALA A 1 72 ? -9.313 -3.246 42.674 1.00 78.06 72 ALA A O 1
ATOM 576 N N . ALA A 1 73 ? -9.413 -4.612 44.457 1.00 76.00 73 ALA A N 1
ATOM 577 C CA . ALA A 1 73 ? -10.148 -3.682 45.310 1.00 76.00 73 ALA A CA 1
ATOM 578 C C . ALA A 1 73 ? -9.312 -2.439 45.666 1.00 76.00 73 ALA A C 1
ATOM 580 O O . ALA A 1 73 ? -9.802 -1.316 45.530 1.00 76.00 73 ALA A O 1
ATOM 581 N N . GLU A 1 74 ? -8.037 -2.613 46.026 1.00 75.31 74 GLU A N 1
ATOM 582 C CA . GLU A 1 74 ? -7.121 -1.497 46.304 1.00 75.31 74 GLU A CA 1
ATOM 583 C C . GLU A 1 74 ? -6.889 -0.615 45.069 1.00 75.31 74 GLU A C 1
ATOM 585 O O . GLU A 1 74 ? -6.938 0.614 45.162 1.00 75.31 74 GLU A O 1
ATOM 590 N N . GLN A 1 75 ? -6.717 -1.212 43.884 1.00 72.19 75 GLN A N 1
ATOM 591 C CA . GLN A 1 75 ? -6.597 -0.457 42.631 1.00 72.19 75 GLN A CA 1
ATOM 592 C C . GLN A 1 75 ? -7.881 0.308 42.289 1.00 72.19 75 GLN A C 1
ATOM 594 O O . GLN A 1 75 ? -7.817 1.466 41.868 1.00 72.19 75 GLN A O 1
ATOM 599 N N . ALA A 1 76 ? -9.055 -0.295 42.497 1.00 71.25 76 ALA A N 1
ATOM 600 C CA . ALA A 1 76 ? -10.336 0.370 42.275 1.00 71.25 76 ALA A CA 1
ATOM 601 C C . ALA A 1 76 ? -10.542 1.564 43.224 1.00 71.25 76 ALA A C 1
ATOM 603 O O . ALA A 1 76 ? -11.074 2.599 42.807 1.00 71.25 76 ALA A O 1
ATOM 604 N N . GLU A 1 77 ? -10.091 1.463 44.477 1.00 71.62 77 GLU A N 1
ATOM 605 C CA . GLU A 1 77 ? -10.092 2.589 45.412 1.00 71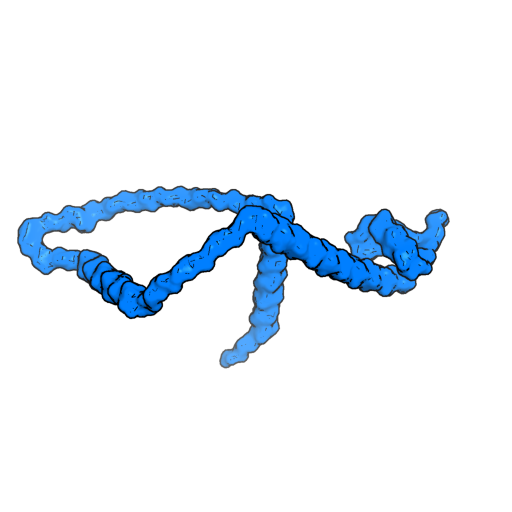.62 77 GLU A CA 1
ATOM 606 C C . GLU A 1 77 ? -9.104 3.688 45.020 1.00 71.62 77 GLU A C 1
ATOM 608 O O . GLU A 1 77 ? -9.453 4.870 45.102 1.00 71.62 77 GLU A O 1
ATOM 613 N N . LEU A 1 78 ? -7.907 3.331 44.546 1.00 68.69 78 LEU A N 1
ATOM 614 C CA . LEU A 1 78 ? -6.925 4.302 44.058 1.00 68.69 78 LEU A CA 1
ATOM 615 C C . LEU A 1 78 ? -7.470 5.088 42.858 1.00 68.69 78 LEU A C 1
ATOM 617 O O . LEU A 1 78 ? -7.342 6.310 42.804 1.00 68.69 78 LEU A O 1
ATOM 621 N N . ILE A 1 79 ? -8.144 4.402 41.929 1.00 66.44 79 ILE A N 1
ATOM 622 C CA . ILE A 1 79 ? -8.812 5.010 40.768 1.00 66.44 79 ILE A CA 1
ATOM 623 C C . ILE A 1 79 ? -9.986 5.898 41.203 1.00 66.44 79 ILE A C 1
ATOM 625 O O . ILE A 1 79 ? -10.261 6.916 40.571 1.00 66.44 79 ILE A O 1
ATOM 629 N N . ARG A 1 80 ? -10.708 5.547 42.273 1.00 64.50 80 ARG A N 1
ATOM 630 C CA . ARG A 1 80 ? -11.781 6.402 42.812 1.00 64.50 80 ARG A CA 1
ATOM 631 C C . ARG A 1 80 ? -11.237 7.665 43.477 1.00 64.50 80 ARG A C 1
ATOM 633 O O . ARG A 1 80 ? -11.818 8.725 43.272 1.00 64.50 80 ARG A O 1
ATOM 640 N N . LYS A 1 81 ? -10.135 7.566 44.226 1.00 67.88 81 LYS A N 1
ATOM 641 C CA . LYS A 1 81 ? -9.493 8.702 44.916 1.00 67.88 81 LYS A CA 1
ATOM 642 C C . LYS A 1 81 ? -8.757 9.647 43.954 1.00 67.88 81 LYS A C 1
ATOM 644 O O . LYS A 1 81 ? -8.624 10.824 44.266 1.00 67.88 81 LYS A O 1
ATOM 649 N N . SER A 1 82 ? -8.322 9.162 42.788 1.00 59.31 82 SER A N 1
ATOM 650 C CA . SER A 1 82 ? -7.599 9.954 41.780 1.00 59.31 82 SER A CA 1
ATOM 651 C C . SER A 1 82 ? -8.475 10.574 40.688 1.00 59.31 82 SER A C 1
ATOM 653 O O . SER A 1 82 ? -7.955 11.314 39.855 1.00 59.31 82 SER A O 1
ATOM 655 N N . LYS A 1 83 ? -9.793 10.322 40.666 1.00 58.81 83 LYS A N 1
ATOM 656 C CA . LYS A 1 83 ? -10.692 10.992 39.715 1.00 58.81 83 LYS A CA 1
ATOM 657 C C . LYS A 1 83 ? -10.868 12.465 40.107 1.00 58.81 83 LYS A C 1
ATOM 659 O O . LYS A 1 83 ? -11.479 12.729 41.144 1.00 58.81 83 LYS A O 1
ATOM 664 N N . PRO A 1 84 ? -10.411 13.434 39.291 1.00 51.06 84 PRO A N 1
ATOM 665 C CA . PRO A 1 84 ? -10.785 14.824 39.495 1.00 51.06 84 PRO A CA 1
ATOM 666 C C . PRO A 1 84 ? -12.303 14.969 39.318 1.00 51.06 84 PRO A C 1
ATOM 668 O O . PRO A 1 84 ? -12.936 14.253 38.535 1.00 51.06 84 PRO A O 1
ATOM 671 N N . LYS A 1 85 ? -12.885 15.882 40.101 1.00 55.03 85 LYS A N 1
ATOM 672 C CA . LYS A 1 85 ? -14.305 16.260 40.093 1.00 55.03 85 LYS A CA 1
ATOM 673 C C . LYS A 1 85 ? -14.788 16.409 38.637 1.00 55.03 85 LYS A C 1
ATOM 675 O O . LYS A 1 85 ? -14.110 17.093 37.874 1.00 55.03 85 LYS A O 1
ATOM 680 N N . PRO A 1 86 ? -15.908 15.785 38.224 1.00 51.25 86 PRO A N 1
ATOM 681 C CA . PRO A 1 86 ? -16.352 15.872 36.840 1.00 51.25 86 PRO A CA 1
ATOM 682 C C . PRO A 1 86 ? -16.693 17.328 36.517 1.00 51.25 86 PRO A C 1
ATOM 684 O O . PRO A 1 86 ? -17.646 17.883 37.064 1.00 51.25 86 PRO A O 1
ATOM 687 N N . GLU A 1 87 ? -15.903 17.945 35.641 1.00 58.41 87 GLU A N 1
ATOM 688 C CA . GLU A 1 87 ? -16.271 19.202 34.998 1.00 58.41 87 GLU A CA 1
ATOM 689 C C . GLU A 1 87 ? -17.626 19.039 34.288 1.00 58.41 87 GLU A C 1
ATOM 691 O O . GLU A 1 87 ? -17.961 17.940 33.814 1.00 58.41 87 GLU A O 1
ATOM 696 N N . PRO A 1 88 ? -18.447 20.103 34.216 1.00 49.19 88 PRO A N 1
ATOM 697 C CA . PRO A 1 88 ? -19.699 20.052 33.482 1.00 49.19 88 PRO A CA 1
ATOM 698 C C . PRO A 1 88 ? -19.396 19.672 32.031 1.00 49.19 88 PRO A C 1
ATOM 700 O O . PRO A 1 88 ? -18.661 20.366 31.333 1.00 49.19 88 PRO A O 1
ATOM 703 N N . LYS A 1 89 ? -19.960 18.539 31.593 1.00 58.06 89 LYS A N 1
ATOM 704 C CA . LYS A 1 89 ? -19.817 18.018 30.227 1.00 58.06 89 LYS A CA 1
ATOM 705 C C . LYS A 1 89 ? -19.981 19.166 29.219 1.00 58.06 89 LYS A C 1
ATOM 707 O O . LYS A 1 89 ? -20.995 19.869 29.306 1.00 58.06 89 LYS A O 1
ATOM 712 N N . PRO A 1 90 ? -19.074 19.339 28.238 1.00 51.38 90 PRO A N 1
ATOM 713 C CA . PRO A 1 90 ? -19.332 20.270 27.154 1.00 51.38 90 PRO A CA 1
ATOM 714 C C . PRO A 1 90 ? -20.640 19.845 26.485 1.00 51.38 90 PRO A C 1
ATOM 716 O O . PRO A 1 90 ? -20.851 18.665 26.180 1.00 51.38 90 PRO A O 1
ATOM 719 N N . ARG A 1 91 ? -21.564 20.802 26.337 1.00 56.34 91 ARG A N 1
ATOM 720 C CA . ARG A 1 91 ? -22.838 20.594 25.643 1.00 56.34 91 ARG A CA 1
ATOM 721 C C . ARG A 1 91 ? -22.526 19.918 24.313 1.00 56.34 91 ARG A C 1
ATOM 723 O O . ARG A 1 91 ? -21.717 20.439 23.548 1.00 56.34 91 ARG A O 1
ATOM 730 N N . LYS A 1 92 ? -23.134 18.751 24.065 1.00 50.06 92 LYS A N 1
ATOM 731 C CA . LYS A 1 92 ? -23.004 18.042 22.788 1.00 50.06 92 LYS A CA 1
ATOM 732 C C . LYS A 1 92 ? -23.197 19.069 21.665 1.00 50.06 92 LYS A C 1
ATOM 734 O O . LYS A 1 92 ? -24.226 19.753 21.683 1.00 50.06 92 LYS A O 1
ATOM 739 N N . PRO A 1 93 ? -22.242 19.224 20.735 1.00 47.50 93 PRO A N 1
ATOM 740 C CA . PRO A 1 93 ? -22.450 20.105 19.603 1.00 47.50 93 PRO A CA 1
ATOM 741 C C . PRO A 1 93 ? -23.706 19.637 18.860 1.00 47.50 93 PRO A C 1
ATOM 743 O O . PRO A 1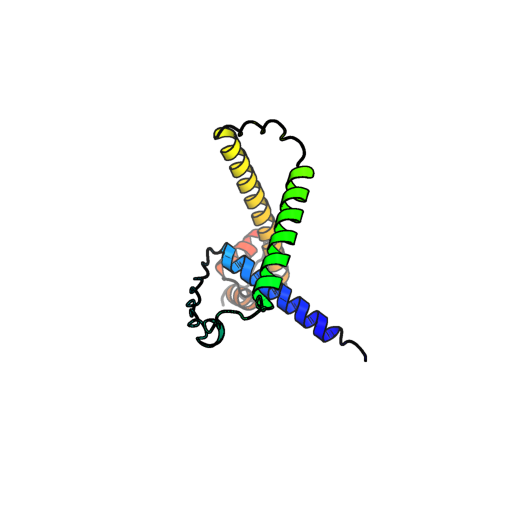 93 ? -23.919 18.436 18.678 1.00 47.50 93 PRO A O 1
ATOM 746 N N . SER A 1 94 ? -24.579 20.578 18.505 1.00 55.47 94 SER A N 1
ATOM 747 C CA . SER A 1 94 ? -25.805 20.288 17.766 1.00 55.47 94 SER A CA 1
ATOM 748 C C . SER A 1 94 ? -25.476 19.470 16.509 1.00 55.47 94 SER A C 1
ATOM 750 O O . SER A 1 94 ? -24.438 19.670 15.880 1.00 55.47 94 SER A O 1
ATOM 752 N N . ALA A 1 95 ? -26.357 18.546 16.113 1.00 53.59 95 ALA A N 1
ATOM 753 C CA . ALA A 1 95 ? -26.141 17.624 14.985 1.00 53.59 95 ALA A CA 1
ATOM 754 C C . ALA A 1 95 ? -25.785 18.316 13.643 1.00 53.59 95 ALA A C 1
ATOM 756 O O . ALA A 1 95 ? -25.326 17.672 12.700 1.00 53.59 95 ALA A O 1
ATOM 757 N N . VAL A 1 96 ? -25.969 19.636 13.563 1.00 54.50 96 VAL A N 1
ATOM 758 C CA . VAL A 1 96 ? -25.620 20.486 12.422 1.00 54.50 96 VAL A CA 1
ATOM 759 C C . VAL A 1 96 ? -24.110 20.773 12.336 1.00 54.50 96 VAL A C 1
ATOM 761 O O . VAL A 1 96 ? -23.581 20.828 11.226 1.00 54.50 96 VAL A O 1
ATOM 764 N N . SER A 1 97 ? -23.381 20.914 13.451 1.00 53.72 97 SER A N 1
ATOM 765 C CA . SER A 1 97 ? -21.940 21.231 13.410 1.00 53.72 97 SER A CA 1
ATOM 766 C C . SER A 1 97 ? -21.052 20.002 13.181 1.00 53.72 97 SER A C 1
ATOM 768 O O . SER A 1 97 ? -20.047 20.106 12.481 1.00 53.72 97 SER A O 1
ATOM 770 N N . VAL A 1 98 ? -21.473 18.816 13.636 1.00 51.66 98 VAL A N 1
ATOM 771 C CA . VAL A 1 98 ? -20.781 17.537 13.366 1.00 51.66 98 VAL A CA 1
ATOM 772 C C . VAL A 1 98 ? -20.791 17.192 11.864 1.00 51.66 98 VAL A C 1
ATOM 774 O O . VAL A 1 98 ? -19.797 16.710 11.316 1.00 51.66 98 VAL A O 1
ATOM 777 N N . LYS A 1 99 ? -21.886 17.506 11.153 1.00 54.59 99 LYS A N 1
ATOM 778 C CA . LYS A 1 99 ? -21.983 17.325 9.691 1.00 54.59 99 LYS A CA 1
ATOM 779 C C . LYS A 1 99 ? -21.064 18.259 8.901 1.00 54.59 99 LYS A C 1
ATOM 781 O O . LYS A 1 99 ? -20.562 17.863 7.857 1.00 54.59 99 LYS A O 1
ATOM 786 N N . ARG A 1 100 ? -20.834 19.490 9.371 1.00 56.25 100 ARG A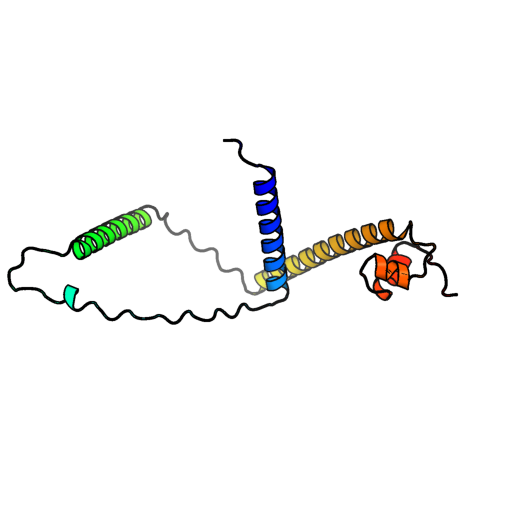 N 1
ATOM 787 C CA . ARG A 1 100 ? -19.934 20.437 8.686 1.00 56.25 100 ARG A CA 1
ATOM 788 C C . ARG A 1 100 ? -18.463 20.072 8.888 1.00 56.25 100 ARG A C 1
ATOM 790 O O . ARG A 1 100 ? -17.720 20.058 7.915 1.00 56.25 100 ARG A O 1
ATOM 797 N N . GLN A 1 101 ? -18.078 19.670 10.101 1.00 56.84 101 GLN A N 1
ATOM 798 C CA . GLN A 1 101 ? -16.705 19.242 10.400 1.00 56.84 101 GLN A CA 1
ATOM 799 C C . GLN A 1 101 ? -16.298 17.972 9.633 1.00 56.84 101 GLN A C 1
ATOM 801 O O . GLN A 1 101 ? -15.193 17.907 9.103 1.00 56.84 101 GLN A O 1
ATOM 806 N N . SER A 1 102 ? -17.200 16.994 9.496 1.00 59.47 102 SER A N 1
ATOM 807 C CA . SER A 1 102 ? -16.943 15.786 8.689 1.00 59.47 102 SER A CA 1
ATOM 808 C C . SER A 1 102 ? -16.832 16.084 7.187 1.00 59.47 102 SER A C 1
ATOM 810 O O . SER A 1 102 ? -15.979 15.517 6.511 1.00 59.47 102 SER A O 1
ATOM 812 N N . LEU A 1 103 ? -17.624 17.023 6.659 1.00 59.88 103 LEU A N 1
ATOM 813 C CA . LEU A 1 103 ? -17.520 17.480 5.267 1.00 59.88 103 LEU A CA 1
ATOM 814 C C . LEU A 1 103 ? -16.206 18.216 4.981 1.00 59.88 103 LEU A C 1
ATOM 816 O O . LEU A 1 103 ? -15.621 18.035 3.914 1.00 59.88 103 LEU A O 1
ATOM 820 N N . GLU A 1 104 ? -15.732 19.038 5.914 1.00 60.22 104 GLU A N 1
ATOM 821 C CA . GLU A 1 104 ? -14.443 19.724 5.790 1.00 60.22 104 GLU A CA 1
ATOM 822 C C . GLU A 1 104 ? -13.267 18.743 5.875 1.00 60.22 104 GLU A C 1
ATOM 824 O O . GLU A 1 104 ? -12.346 18.841 5.068 1.00 60.22 104 GLU A O 1
ATOM 829 N N . GLN A 1 105 ? -13.334 17.737 6.753 1.00 60.78 105 GLN A N 1
ATOM 830 C CA . GLN A 1 105 ? -12.333 16.664 6.842 1.00 60.78 105 GLN A CA 1
ATOM 831 C C . GLN A 1 105 ? -12.308 15.756 5.601 1.00 60.78 105 GLN A C 1
ATOM 833 O O . GLN A 1 105 ? -11.240 15.346 5.150 1.00 60.78 105 GLN A O 1
ATOM 838 N N . LEU A 1 106 ? -13.465 15.478 4.992 1.00 58.72 106 LEU A N 1
ATOM 839 C CA . LEU A 1 106 ? -13.535 14.747 3.723 1.00 58.72 106 LEU A CA 1
ATOM 840 C C . LEU A 1 106 ? -12.933 15.567 2.575 1.00 58.72 106 LEU A C 1
ATOM 842 O O . LEU A 1 106 ? -12.165 15.034 1.775 1.00 58.72 106 LEU A O 1
ATOM 846 N N . LYS A 1 107 ? -13.205 16.877 2.519 1.00 60.31 107 LYS A N 1
ATOM 847 C CA . LYS A 1 107 ? -12.614 17.775 1.514 1.00 60.31 107 LYS A CA 1
ATOM 848 C C . LYS A 1 107 ? -11.093 17.871 1.658 1.00 60.31 107 LYS A C 1
ATOM 850 O O . LYS A 1 107 ? -10.385 17.746 0.659 1.00 60.31 107 LYS A O 1
ATOM 855 N N . THR A 1 108 ? -10.565 18.016 2.872 1.00 59.91 108 THR A N 1
ATOM 856 C CA . THR A 1 108 ? -9.108 18.045 3.095 1.00 59.91 108 THR A CA 1
ATOM 857 C C . THR A 1 108 ? -8.453 16.694 2.795 1.00 59.91 108 THR A C 1
ATOM 859 O O . THR A 1 108 ? -7.393 16.663 2.167 1.00 59.91 108 THR A O 1
ATOM 862 N N . GLY A 1 109 ? -9.116 15.577 3.115 1.00 61.00 109 GLY A N 1
ATOM 863 C CA . GLY A 1 109 ? -8.683 14.231 2.724 1.00 61.00 109 GLY A CA 1
ATOM 864 C C . GLY A 1 109 ? -8.613 14.036 1.204 1.00 61.00 109 GLY A C 1
ATOM 865 O O . GLY A 1 109 ? -7.625 13.502 0.693 1.00 61.00 109 GLY A O 1
ATOM 866 N N . THR A 1 110 ? -9.604 14.538 0.457 1.00 62.28 110 THR A N 1
ATOM 867 C CA . THR A 1 110 ? -9.597 14.473 -1.017 1.00 62.28 110 THR A CA 1
ATOM 868 C C . THR A 1 110 ? -8.474 15.301 -1.641 1.00 62.28 110 THR A C 1
ATOM 870 O O . THR A 1 110 ? -7.836 14.836 -2.584 1.00 62.28 110 THR A O 1
ATOM 873 N N . LEU A 1 111 ? -8.154 16.475 -1.085 1.00 66.94 111 LEU A N 1
ATOM 874 C CA . LEU A 1 111 ? -7.045 17.310 -1.564 1.00 66.94 111 LEU A CA 1
ATOM 875 C C . LEU A 1 111 ? -5.681 16.658 -1.298 1.00 66.94 111 LEU A C 1
ATOM 877 O O . LEU A 1 111 ? -4.811 16.663 -2.171 1.00 66.94 111 LEU A O 1
ATOM 881 N N . ALA A 1 112 ? -5.505 16.031 -0.132 1.00 65.31 112 ALA A N 1
ATOM 882 C CA . ALA A 1 112 ? -4.281 15.304 0.200 1.00 65.31 112 ALA A CA 1
ATOM 883 C C . ALA A 1 112 ? -4.079 14.069 -0.697 1.00 65.31 112 ALA A C 1
ATOM 885 O O . ALA A 1 112 ? -2.961 13.807 -1.152 1.00 65.31 112 ALA A O 1
ATOM 886 N N . MET A 1 113 ? -5.150 13.332 -1.010 1.00 65.75 113 MET A N 1
ATOM 887 C CA . MET A 1 113 ? -5.084 12.215 -1.959 1.00 65.75 113 MET A CA 1
ATOM 888 C C . MET A 1 113 ? -4.787 12.683 -3.388 1.00 65.75 113 MET A C 1
ATOM 890 O O . MET A 1 113 ? -3.951 12.081 -4.063 1.00 65.75 113 MET A O 1
ATOM 894 N N . GLN A 1 114 ? -5.389 13.788 -3.836 1.00 70.75 114 GLN A N 1
ATOM 895 C CA . GLN A 1 114 ? -5.103 14.370 -5.151 1.00 70.75 114 GLN A CA 1
ATOM 896 C C . GLN A 1 114 ? -3.648 14.845 -5.274 1.00 70.75 114 GLN A C 1
ATOM 898 O O . GLN A 1 114 ? -3.020 14.623 -6.309 1.00 70.75 114 GLN A O 1
ATOM 903 N N . ALA A 1 115 ? -3.079 15.444 -4.224 1.00 73.75 115 ALA A N 1
ATOM 904 C CA . ALA A 1 115 ? -1.675 15.855 -4.210 1.00 73.75 115 ALA A CA 1
ATOM 905 C C . ALA A 1 115 ? -0.722 14.652 -4.333 1.00 73.75 115 ALA A C 1
ATOM 907 O O . ALA A 1 115 ? 0.204 14.673 -5.146 1.00 73.75 115 ALA A O 1
ATOM 908 N N . LYS A 1 116 ? -0.990 13.565 -3.595 1.00 78.88 116 LYS A N 1
ATOM 909 C CA . LYS A 1 116 ? -0.218 12.314 -3.700 1.00 78.88 116 LYS A CA 1
ATOM 910 C C . LYS A 1 116 ? -0.349 11.670 -5.084 1.00 78.88 116 LYS A C 1
ATOM 912 O O . LYS A 1 116 ? 0.644 11.190 -5.630 1.00 78.88 116 LYS A O 1
ATOM 917 N N . ALA A 1 117 ? -1.545 11.689 -5.673 1.00 78.94 117 ALA A N 1
ATOM 918 C CA . ALA A 1 117 ? -1.779 11.174 -7.020 1.00 78.94 117 ALA A CA 1
ATOM 919 C C . ALA A 1 117 ? -1.004 11.974 -8.081 1.00 78.94 117 ALA A C 1
ATOM 921 O O . ALA A 1 117 ? -0.344 11.374 -8.928 1.00 78.94 117 ALA A O 1
ATOM 922 N N . LYS A 1 118 ? -0.996 13.312 -7.993 1.00 82.50 118 LYS A N 1
ATOM 923 C CA . LYS A 1 118 ? -0.194 14.178 -8.877 1.00 82.50 118 LYS A CA 1
ATOM 924 C C . LYS A 1 118 ? 1.305 13.906 -8.752 1.00 82.50 118 LYS A C 1
ATOM 926 O O . LYS A 1 118 ? 1.981 13.773 -9.767 1.00 82.50 118 LYS A O 1
ATOM 931 N N . ALA A 1 119 ? 1.818 13.754 -7.530 1.00 84.62 119 ALA A N 1
ATOM 932 C CA . ALA A 1 119 ? 3.225 13.417 -7.307 1.00 84.62 119 ALA A CA 1
ATOM 933 C C . ALA A 1 119 ? 3.598 12.052 -7.915 1.00 84.62 119 ALA A C 1
ATOM 935 O O . ALA 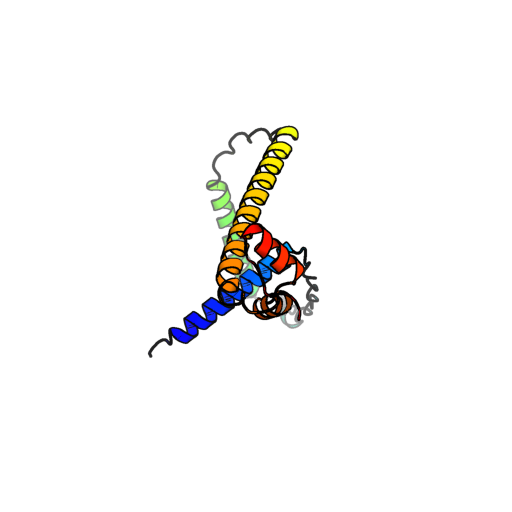A 1 119 ? 4.641 11.919 -8.555 1.00 84.62 119 ALA A O 1
ATOM 936 N N . ARG A 1 120 ? 2.720 11.046 -7.784 1.00 85.56 120 ARG A N 1
ATOM 937 C CA . ARG A 1 120 ? 2.907 9.734 -8.425 1.00 85.56 120 ARG A CA 1
ATOM 938 C C . ARG A 1 120 ? 2.909 9.827 -9.953 1.00 85.56 120 ARG A C 1
ATOM 940 O O . ARG A 1 120 ? 3.758 9.202 -10.580 1.00 85.56 120 ARG A O 1
ATOM 947 N N . ARG A 1 121 ? 2.007 10.610 -10.555 1.00 85.88 121 ARG A N 1
ATOM 948 C CA . ARG A 1 121 ? 1.977 10.826 -12.016 1.00 85.88 121 ARG A CA 1
ATOM 949 C C . ARG A 1 121 ? 3.228 11.533 -12.526 1.00 85.88 121 ARG A C 1
ATOM 951 O O . ARG A 1 121 ? 3.803 11.075 -13.507 1.00 85.88 121 ARG A O 1
ATOM 958 N N . ALA A 1 122 ? 3.713 12.548 -11.813 1.00 87.19 122 ALA A N 1
ATOM 959 C CA . ALA A 1 122 ? 4.970 13.215 -12.145 1.00 87.19 122 ALA A CA 1
ATOM 960 C C . ALA A 1 122 ? 6.168 12.247 -12.090 1.00 87.19 122 ALA A C 1
ATOM 962 O O . ALA A 1 122 ? 6.979 12.214 -13.011 1.00 87.19 122 ALA A O 1
ATOM 963 N N . ALA A 1 123 ? 6.242 11.390 -11.065 1.00 88.00 123 ALA A N 1
ATOM 964 C CA . ALA A 1 123 ? 7.290 10.372 -10.969 1.00 88.00 123 ALA A CA 1
ATOM 965 C C . ALA A 1 123 ? 7.217 9.335 -12.108 1.00 88.00 123 ALA A C 1
ATOM 967 O O . ALA A 1 123 ? 8.250 8.894 -12.611 1.00 88.00 123 ALA A O 1
ATOM 968 N N . LEU A 1 124 ? 6.009 8.952 -12.534 1.00 87.81 124 LEU A N 1
ATOM 969 C CA . LEU A 1 124 ? 5.809 8.069 -13.688 1.00 87.81 124 LEU A CA 1
ATOM 970 C C . LEU A 1 124 ? 6.186 8.753 -15.007 1.00 87.81 124 LEU A C 1
ATOM 972 O O . LEU A 1 124 ? 6.776 8.107 -15.868 1.00 87.81 124 LEU A O 1
ATOM 976 N N . ALA A 1 125 ? 5.918 10.051 -15.152 1.00 88.00 125 ALA A N 1
ATOM 977 C CA . ALA A 1 125 ? 6.327 10.823 -16.320 1.00 88.00 125 ALA A CA 1
ATOM 978 C C . ALA A 1 125 ? 7.859 10.879 -16.457 1.00 88.00 125 ALA A C 1
ATOM 980 O O . ALA A 1 125 ? 8.374 10.647 -17.548 1.00 88.00 125 ALA A O 1
ATOM 981 N N . GLU A 1 126 ? 8.597 11.098 -15.361 1.00 89.81 126 GLU A N 1
ATOM 982 C CA . GLU A 1 126 ? 10.070 11.055 -15.366 1.00 89.81 126 GLU A CA 1
ATOM 983 C C . GLU A 1 126 ? 10.608 9.681 -15.787 1.00 89.81 126 GLU A C 1
ATOM 985 O O . GLU A 1 126 ? 11.521 9.597 -16.606 1.00 89.81 126 GLU A O 1
ATOM 990 N N . LYS A 1 127 ? 9.999 8.595 -15.294 1.00 89.25 127 LYS A N 1
ATOM 991 C CA . LYS A 1 127 ? 10.363 7.225 -15.692 1.00 89.25 127 LYS A CA 1
ATOM 992 C C . LYS A 1 127 ? 9.997 6.905 -17.144 1.00 89.25 127 LYS A C 1
ATOM 994 O O . LYS A 1 127 ? 10.656 6.075 -17.759 1.00 89.25 127 LYS A O 1
ATOM 999 N N . ALA A 1 128 ? 8.982 7.565 -17.702 1.00 86.81 128 ALA A N 1
ATOM 1000 C CA . ALA A 1 128 ? 8.553 7.381 -19.086 1.00 86.81 128 ALA A CA 1
ATOM 1001 C C . ALA A 1 128 ? 9.419 8.145 -20.108 1.00 86.81 128 ALA A C 1
ATOM 1003 O O . ALA A 1 128 ? 9.488 7.723 -21.261 1.00 86.81 128 ALA A O 1
ATOM 1004 N N . LYS A 1 129 ? 10.109 9.230 -19.717 1.00 87.62 129 LYS A N 1
ATOM 1005 C CA . LYS A 1 129 ? 11.011 10.009 -20.597 1.00 87.62 129 LYS A CA 1
ATOM 1006 C C . LYS A 1 129 ? 12.077 9.179 -21.336 1.00 87.62 129 LYS A C 1
ATOM 1008 O O . LYS A 1 129 ? 12.219 9.375 -22.543 1.00 87.62 129 LYS A O 1
ATOM 1013 N N . PRO A 1 130 ? 12.823 8.258 -20.695 1.00 87.56 130 PRO A N 1
ATOM 1014 C CA . PRO A 1 130 ? 13.793 7.425 -21.415 1.00 87.56 130 PRO A CA 1
ATOM 1015 C C . PRO A 1 130 ? 13.131 6.437 -22.390 1.00 87.56 130 PRO A C 1
ATOM 1017 O O . PRO A 1 130 ? 13.756 5.997 -23.352 1.00 87.56 130 PRO A O 1
ATOM 1020 N N . LEU A 1 131 ? 11.849 6.126 -22.187 1.00 86.06 131 LEU A N 1
ATOM 1021 C CA . LEU A 1 131 ? 11.097 5.108 -22.921 1.00 86.06 131 LEU A CA 1
ATOM 1022 C C . LEU A 1 131 ? 10.238 5.689 -24.056 1.00 86.06 131 LEU A C 1
ATOM 1024 O O . LEU A 1 131 ? 9.454 4.972 -24.668 1.00 86.06 131 LEU A O 1
ATOM 1028 N N . LEU A 1 132 ? 10.380 6.979 -24.381 1.00 84.56 132 LEU A N 1
ATOM 1029 C CA . LEU A 1 132 ? 9.562 7.649 -25.408 1.00 84.56 132 LEU A CA 1
ATOM 1030 C C . LEU A 1 132 ? 9.751 7.090 -26.826 1.00 84.56 132 LEU A C 1
ATOM 1032 O O . LEU A 1 132 ? 8.881 7.265 -27.679 1.00 84.56 132 LEU A O 1
ATOM 1036 N N . HIS A 1 133 ? 10.872 6.410 -27.067 1.00 84.06 133 HIS A N 1
ATOM 1037 C CA . HIS A 1 133 ? 11.152 5.709 -28.318 1.00 84.06 133 HIS A CA 1
ATOM 1038 C C . HIS A 1 133 ? 10.259 4.471 -28.516 1.00 84.06 133 HIS A C 1
ATOM 1040 O O . HIS A 1 133 ? 10.111 3.992 -29.639 1.00 84.06 133 HIS A O 1
ATOM 1046 N N . LEU A 1 134 ? 9.642 3.968 -27.444 1.00 85.38 134 LEU A N 1
ATOM 1047 C CA . LEU A 1 134 ? 8.728 2.836 -27.474 1.00 85.38 134 LEU A CA 1
ATOM 1048 C C . LEU A 1 134 ? 7.281 3.292 -27.686 1.00 85.38 134 LEU A C 1
ATOM 1050 O O . LEU A 1 134 ? 6.875 4.419 -27.390 1.00 85.38 134 LEU A O 1
ATOM 1054 N N . HIS A 1 135 ? 6.466 2.362 -28.177 1.00 88.56 135 HIS A N 1
ATOM 1055 C CA . HIS A 1 135 ? 5.025 2.553 -28.252 1.00 88.56 135 HIS A CA 1
ATOM 1056 C C . HIS A 1 135 ? 4.412 2.617 -26.845 1.00 88.56 135 HIS A C 1
ATOM 1058 O O . HIS A 1 135 ? 4.823 1.882 -25.946 1.00 88.56 135 HIS A O 1
ATOM 1064 N N . ILE A 1 136 ? 3.351 3.410 -26.671 1.00 87.19 136 ILE A N 1
ATOM 1065 C CA . ILE A 1 136 ? 2.717 3.654 -25.364 1.00 87.19 136 ILE A CA 1
ATOM 1066 C C . ILE A 1 136 ? 2.334 2.372 -24.606 1.00 87.19 136 ILE A C 1
ATOM 1068 O O . ILE A 1 136 ? 2.458 2.306 -23.389 1.00 87.19 136 ILE A O 1
ATOM 1072 N N . ALA A 1 137 ? 1.925 1.320 -25.321 1.00 86.12 137 ALA A N 1
ATOM 1073 C CA . ALA A 1 137 ? 1.584 0.034 -24.712 1.00 86.12 137 ALA A CA 1
ATOM 1074 C C . ALA A 1 137 ? 2.806 -0.714 -24.149 1.00 86.12 137 ALA A C 1
ATOM 1076 O O . ALA A 1 137 ? 2.664 -1.453 -23.181 1.00 86.12 137 ALA A O 1
ATOM 1077 N N . ALA A 1 138 ? 3.987 -0.542 -24.747 1.00 85.69 138 ALA A N 1
ATOM 1078 C CA . ALA A 1 138 ? 5.227 -1.119 -24.237 1.00 85.69 138 ALA A CA 1
ATOM 1079 C C . ALA A 1 138 ? 5.697 -0.353 -22.993 1.00 85.69 138 ALA A C 1
ATOM 1081 O O . ALA A 1 138 ? 5.946 -0.974 -21.966 1.00 85.69 138 ALA A O 1
ATOM 1082 N N . VAL A 1 139 ? 5.662 0.985 -23.038 1.00 86.31 139 VAL A N 1
ATOM 1083 C CA . VAL A 1 139 ? 5.962 1.843 -21.877 1.00 86.31 139 VAL A CA 1
ATOM 1084 C C . VAL A 1 139 ? 5.037 1.528 -20.697 1.00 86.31 139 VAL A C 1
ATOM 1086 O O . VAL A 1 139 ? 5.488 1.388 -19.564 1.00 86.31 139 VAL A O 1
ATOM 1089 N N . ALA A 1 140 ? 3.739 1.358 -20.956 1.00 88.75 140 ALA A N 1
ATOM 1090 C CA . ALA A 1 140 ? 2.766 1.018 -19.924 1.00 88.75 140 ALA A CA 1
ATOM 1091 C C . ALA A 1 140 ? 3.043 -0.354 -19.280 1.00 88.75 140 ALA A C 1
ATOM 1093 O O . ALA A 1 140 ? 2.946 -0.483 -18.062 1.00 88.75 140 ALA A O 1
ATOM 1094 N N . ARG A 1 141 ? 3.453 -1.360 -20.070 1.00 88.75 141 ARG A N 1
ATOM 1095 C CA . ARG A 1 141 ? 3.849 -2.681 -19.550 1.00 88.75 141 ARG A CA 1
ATOM 1096 C C . ARG A 1 141 ? 5.107 -2.613 -18.694 1.00 88.75 141 ARG A C 1
ATOM 1098 O O . ARG A 1 141 ? 5.121 -3.215 -17.627 1.00 88.75 141 ARG A O 1
ATOM 1105 N N . GLU A 1 142 ? 6.126 -1.874 -19.126 1.00 87.31 142 GLU A N 1
ATOM 1106 C CA . GLU A 1 142 ? 7.365 -1.712 -18.352 1.00 87.31 142 GLU A CA 1
ATOM 1107 C C . GLU A 1 142 ? 7.131 -0.995 -17.020 1.00 87.31 142 GLU A C 1
ATOM 1109 O O . GLU A 1 142 ? 7.746 -1.328 -16.010 1.00 87.31 142 GLU A O 1
ATOM 1114 N N . LEU A 1 143 ? 6.196 -0.043 -16.998 1.00 87.25 143 LEU A N 1
ATOM 1115 C CA . LEU A 1 143 ? 5.820 0.688 -15.791 1.00 87.25 143 LEU A CA 1
ATOM 1116 C C . LEU A 1 143 ? 4.727 -0.012 -14.962 1.00 87.25 143 LEU A C 1
ATOM 1118 O O . LEU A 1 143 ? 4.359 0.502 -13.906 1.00 87.25 143 LEU A O 1
ATOM 1122 N N . GLY A 1 144 ? 4.215 -1.166 -15.407 1.00 90.12 144 GLY A N 1
ATOM 1123 C CA . GLY A 1 144 ? 3.186 -1.938 -14.700 1.00 90.12 144 GLY A CA 1
ATOM 1124 C C . GLY A 1 144 ? 1.831 -1.229 -14.583 1.00 90.12 144 GLY A C 1
ATOM 1125 O O . GLY A 1 144 ? 1.106 -1.443 -13.614 1.00 90.12 144 GLY A O 1
ATOM 1126 N N . ILE A 1 145 ? 1.493 -0.362 -15.538 1.00 90.12 145 ILE A N 1
ATOM 1127 C CA . ILE A 1 145 ? 0.264 0.447 -15.550 1.00 90.12 145 ILE A CA 1
ATOM 1128 C C . ILE A 1 145 ? -0.564 0.195 -16.813 1.00 90.12 145 ILE A C 1
ATOM 1130 O O . ILE A 1 145 ? -0.098 -0.391 -17.790 1.00 90.12 145 ILE A O 1
ATOM 1134 N N . THR A 1 146 ? -1.820 0.646 -16.816 1.00 91.12 146 THR A N 1
ATOM 1135 C CA . THR A 1 146 ? -2.671 0.553 -18.008 1.00 91.12 146 THR A CA 1
ATOM 1136 C C . THR A 1 146 ? -2.235 1.561 -19.077 1.00 91.12 146 THR A C 1
ATOM 1138 O O . THR A 1 146 ? -1.738 2.650 -18.779 1.00 91.12 146 THR A O 1
ATOM 1141 N N . ALA A 1 147 ? -2.437 1.211 -20.351 1.00 87.62 147 ALA A N 1
ATOM 1142 C CA . ALA A 1 147 ? -2.096 2.090 -21.471 1.00 87.62 147 ALA A CA 1
ATOM 1143 C C . ALA A 1 147 ? -2.930 3.385 -21.479 1.00 87.62 147 ALA A C 1
ATOM 1145 O O . ALA A 1 147 ? -2.423 4.434 -21.868 1.00 87.62 147 ALA A O 1
ATOM 1146 N N . GLU A 1 148 ? -4.180 3.320 -21.010 1.00 89.81 148 GLU A N 1
ATOM 1147 C CA . GLU A 1 148 ? -5.049 4.488 -20.819 1.00 89.81 148 GLU A CA 1
ATOM 1148 C C . GLU A 1 148 ? -4.452 5.452 -19.793 1.00 89.81 148 GLU A C 1
ATOM 1150 O O . GLU A 1 148 ? -4.272 6.633 -20.083 1.00 89.81 148 GLU A O 1
ATOM 1155 N N . TYR A 1 149 ? -4.017 4.929 -18.642 1.00 89.44 149 TYR A N 1
ATOM 1156 C CA . TYR A 1 149 ? -3.407 5.740 -17.593 1.00 89.44 149 TYR A CA 1
ATOM 1157 C C . TYR A 1 149 ? -2.093 6.390 -18.049 1.00 89.44 149 TYR A C 1
ATOM 1159 O O . TYR A 1 149 ? -1.827 7.551 -17.741 1.00 89.44 149 TYR A O 1
ATOM 1167 N N . MET A 1 150 ? -1.289 5.685 -18.853 1.00 90.31 150 MET A N 1
ATOM 1168 C CA . MET A 1 150 ? -0.090 6.265 -19.472 1.00 90.31 150 MET A CA 1
ATOM 1169 C C . MET A 1 150 ? -0.430 7.314 -20.547 1.00 90.31 150 MET A C 1
ATOM 1171 O O . MET A 1 150 ? 0.311 8.281 -20.721 1.00 90.31 150 MET A O 1
ATOM 1175 N N . SER A 1 151 ? -1.554 7.165 -21.257 1.00 88.44 151 SER A N 1
ATOM 1176 C CA . SER A 1 151 ? -2.040 8.172 -22.212 1.00 88.44 151 SER A CA 1
ATOM 1177 C C . SER A 1 151 ? -2.399 9.475 -21.513 1.00 88.44 151 SER A C 1
ATOM 1179 O O . SER A 1 151 ? -2.002 10.545 -21.978 1.00 88.44 151 SER A O 1
ATOM 1181 N N . ASP A 1 152 ? -3.075 9.389 -20.371 1.00 89.75 152 ASP A N 1
ATOM 1182 C CA . ASP A 1 152 ? -3.451 10.560 -19.583 1.00 89.75 152 ASP A CA 1
ATOM 1183 C C . ASP A 1 152 ? -2.223 11.270 -19.009 1.00 89.75 152 ASP A C 1
ATOM 1185 O O . ASP A 1 152 ? -2.094 12.483 -19.167 1.00 89.75 152 ASP A O 1
ATOM 1189 N N . ILE A 1 153 ? -1.256 10.526 -18.459 1.00 89.06 153 ILE A N 1
ATOM 1190 C CA . ILE A 1 153 ? 0.022 11.100 -17.996 1.00 89.06 153 ILE A CA 1
ATOM 1191 C C . ILE A 1 153 ? 0.778 11.752 -19.164 1.00 89.06 153 ILE A C 1
ATOM 1193 O O . ILE A 1 153 ? 1.352 12.830 -19.011 1.00 89.06 153 ILE A O 1
ATOM 1197 N N . GLY A 1 154 ? 0.762 11.134 -20.349 1.00 87.69 154 GLY A N 1
ATOM 1198 C CA . GLY A 1 154 ? 1.389 11.701 -21.540 1.00 87.69 154 GLY A CA 1
ATOM 1199 C C . GLY A 1 154 ? 0.768 13.029 -21.971 1.00 87.69 154 GLY A C 1
ATOM 1200 O O . GLY A 1 154 ? 1.498 13.964 -22.296 1.00 87.69 154 GLY A O 1
ATOM 1201 N N . LYS A 1 155 ? -0.564 13.151 -21.909 1.00 87.94 155 LYS A N 1
ATOM 1202 C CA . LYS A 1 155 ? -1.281 14.409 -22.181 1.00 87.94 155 LYS A CA 1
ATOM 1203 C C . LYS A 1 155 ? -1.011 15.465 -21.108 1.00 87.94 155 LYS A C 1
ATOM 1205 O O . LYS A 1 155 ? -0.774 16.617 -21.456 1.00 87.94 155 LYS A O 1
ATOM 1210 N N . GLU A 1 156 ? -1.013 15.078 -19.831 1.00 87.75 156 GLU A N 1
ATOM 1211 C CA . GLU A 1 156 ? -0.764 15.981 -18.696 1.00 87.75 156 GLU A CA 1
ATOM 1212 C C . GLU A 1 156 ? 0.658 16.567 -18.716 1.00 87.75 156 GLU A C 1
ATOM 1214 O O . GLU A 1 156 ? 0.844 17.738 -18.391 1.00 87.75 156 GLU A O 1
ATOM 1219 N N . HIS A 1 157 ? 1.657 15.778 -19.125 1.00 87.00 157 HIS A N 1
ATOM 1220 C CA . HIS A 1 157 ? 3.074 16.162 -19.102 1.00 87.00 157 HIS A CA 1
ATOM 1221 C C . HIS A 1 157 ? 3.679 16.456 -20.488 1.00 87.00 157 HIS A C 1
ATOM 1223 O O . HIS A 1 157 ? 4.888 16.658 -20.599 1.00 87.00 157 HIS A O 1
ATOM 1229 N N . GLY A 1 158 ? 2.868 16.487 -21.550 1.00 86.12 158 GLY A N 1
ATOM 1230 C CA . GLY A 1 158 ? 3.317 16.821 -22.908 1.00 86.12 158 GLY A CA 1
ATOM 1231 C C . GLY A 1 158 ? 4.246 15.785 -23.558 1.00 86.12 158 GLY A C 1
ATOM 1232 O O . GLY A 1 158 ? 5.046 16.137 -24.426 1.00 86.12 158 GLY A O 1
ATOM 1233 N N . LEU A 1 159 ? 4.161 14.514 -23.157 1.00 85.75 159 LEU A N 1
ATOM 1234 C CA . LEU A 1 159 ? 4.987 13.430 -23.693 1.00 85.75 159 LEU A CA 1
ATOM 1235 C C . LEU A 1 159 ? 4.407 12.901 -25.013 1.00 85.75 159 LEU A C 1
ATOM 1237 O O . LEU A 1 159 ? 3.220 12.583 -25.108 1.00 85.75 159 LEU A O 1
ATOM 1241 N N . LYS A 1 160 ? 5.259 12.761 -26.034 1.00 84.88 160 LYS A N 1
ATOM 1242 C CA . LYS A 1 160 ? 4.899 12.165 -27.329 1.00 84.88 160 LYS A CA 1
ATOM 1243 C C . LYS A 1 160 ? 5.549 10.790 -27.455 1.00 84.88 160 LYS A C 1
ATOM 1245 O O . LYS A 1 160 ? 6.768 10.698 -27.546 1.00 84.88 160 LYS A O 1
ATOM 1250 N N . PHE A 1 161 ? 4.729 9.744 -27.465 1.00 84.25 161 PHE A N 1
ATOM 1251 C CA . PHE A 1 161 ? 5.175 8.365 -27.674 1.00 84.25 161 PHE A CA 1
ATOM 1252 C C . PHE A 1 161 ? 5.283 8.028 -29.162 1.00 84.25 161 PHE A C 1
ATOM 1254 O O . PHE A 1 161 ? 4.603 8.637 -29.997 1.00 84.25 161 PHE A O 1
ATOM 1261 N N . ALA A 1 162 ? 6.092 7.021 -29.489 1.00 81.75 162 ALA A N 1
ATOM 1262 C CA . ALA A 1 162 ? 6.177 6.497 -30.846 1.00 81.75 162 ALA A CA 1
ATOM 1263 C C . ALA A 1 162 ? 4.816 5.948 -31.320 1.00 81.75 162 ALA A C 1
ATOM 1265 O O . ALA A 1 162 ? 4.089 5.284 -30.571 1.00 81.75 162 ALA A O 1
ATOM 1266 N N . LYS A 1 163 ? 4.462 6.230 -32.582 1.00 77.44 163 LYS A N 1
ATOM 1267 C CA . LYS A 1 163 ? 3.263 5.668 -33.221 1.00 77.44 163 LYS A CA 1
ATOM 1268 C C . LYS A 1 163 ? 3.448 4.164 -33.435 1.00 77.44 163 LYS A C 1
ATOM 1270 O O . LYS A 1 163 ? 4.559 3.707 -33.685 1.00 77.44 163 LYS A O 1
ATOM 1275 N N . ARG A 1 164 ? 2.349 3.409 -33.338 1.00 72.00 164 ARG A N 1
ATOM 1276 C CA . ARG A 1 164 ? 2.297 1.999 -33.747 1.00 72.00 164 ARG A CA 1
ATOM 1277 C C . ARG A 1 164 ? 2.683 1.931 -35.229 1.00 72.00 164 ARG A C 1
ATOM 1279 O O . ARG A 1 164 ? 1.977 2.523 -36.044 1.00 72.00 164 ARG A O 1
ATOM 1286 N N . TYR A 1 165 ? 3.801 1.277 -35.520 1.00 55.06 165 TYR A N 1
ATOM 1287 C CA . TYR A 1 165 ? 4.111 0.740 -36.841 1.00 55.06 165 TYR A CA 1
ATOM 1288 C C . TYR A 1 165 ? 3.681 -0.723 -36.871 1.00 55.06 165 TYR A C 1
ATOM 1290 O O . TYR A 1 165 ? 3.801 -1.378 -35.806 1.00 55.06 165 TYR A O 1
#

Sequence (165 aa):
MFVDYTAIQARMNDQIMLDTLKDEFFAQGGTVDVIERPQISRSPSIRDSFKLPGSPRTSRREEINAAREKLAAEQAELIRKSKPKPEPKPRKPSAVSVKRQSLEQLKTGTLAMQAKAKARRAALAEKAKPLLHLHIAAVARELGITAEYMSDIGKEHGLKFAKRY

pLDDT: mean 73.16, std 12.74, range [47.5, 91.12]